Protein AF-A0A954JAH8-F1 (afdb_monomer_lite)

Radius of gyration: 16.87 Å; chains: 1; bounding box: 34×33×51 Å

Foldseek 3Di:
DKKKWAADPPDQFDQLVVLLVLLVVQFPDKDKDLVVLLVVLVVVLVVLVVVLVVQVVPDDPPPCPVSVVVSVVSVVQSNRKMWMKGANDPPDPLGIWIWIDTRNDMIMTDAPDPSSLVNNLVVVCVSCVSRNIDIDSD

Secondary structure (DSSP, 8-state):
-EEEEEE-TTSPPPPHHHHHHHHHHH-SEEEEEHHHHHHHHHHHHHHHHHHHHHHHTTS-TTTTHHHHHHHHHHHHHGGGEEEEEEESSTT-GGGEEEEEEETTSPEEEE-SSHHHHHHHHHHHHHHHHHHTEEE---

Structure (mmCIF, N/CA/C/O backbone):
data_AF-A0A954JAH8-F1
#
_entry.id   AF-A0A954JAH8-F1
#
loop_
_atom_site.group_PDB
_atom_site.id
_atom_site.type_symbol
_atom_site.label_atom_id
_atom_site.label_alt_id
_atom_site.label_comp_id
_atom_site.label_asym_id
_atom_site.label_entity_id
_atom_site.label_seq_id
_atom_site.pdbx_PDB_ins_code
_atom_site.Cartn_x
_atom_site.Cartn_y
_atom_site.Cartn_z
_atom_site.occupancy
_atom_site.B_iso_or_equiv
_atom_site.auth_seq_id
_atom_site.auth_comp_id
_atom_site.auth_asym_id
_atom_site.auth_atom_id
_atom_site.pdbx_PDB_model_num
ATOM 1 N N . MET A 1 1 ? 14.075 -1.214 5.412 1.00 86.00 1 MET A N 1
ATOM 2 C CA . MET A 1 1 ? 14.230 0.082 4.715 1.00 86.00 1 MET A CA 1
ATOM 3 C C . MET A 1 1 ? 12.952 0.319 3.944 1.00 86.00 1 MET A C 1
ATOM 5 O O . MET A 1 1 ? 12.390 -0.660 3.462 1.00 86.00 1 MET A O 1
ATOM 9 N N . SER A 1 2 ? 12.474 1.553 3.869 1.00 91.88 2 SER A N 1
ATOM 10 C CA . SER A 1 2 ? 11.208 1.858 3.207 1.00 91.88 2 SER A CA 1
ATOM 11 C C . SER A 1 2 ? 11.223 3.251 2.604 1.00 91.88 2 SER A C 1
ATOM 13 O O . SER A 1 2 ? 11.920 4.134 3.102 1.00 91.88 2 SER A O 1
ATOM 15 N N . HIS A 1 3 ? 10.418 3.433 1.566 1.00 94.00 3 HIS A N 1
ATOM 16 C CA . HIS A 1 3 ? 10.001 4.749 1.113 1.00 94.00 3 HIS A CA 1
ATOM 17 C C . HIS A 1 3 ? 8.542 4.967 1.505 1.00 94.00 3 HIS A C 1
ATOM 19 O O . HIS A 1 3 ? 7.735 4.033 1.502 1.00 94.00 3 HIS A O 1
ATOM 25 N N . SER A 1 4 ? 8.237 6.210 1.850 1.00 94.25 4 SER A N 1
ATOM 26 C CA . SER A 1 4 ? 6.878 6.712 1.958 1.00 94.25 4 SER A CA 1
ATOM 27 C C . SER A 1 4 ? 6.589 7.545 0.713 1.00 94.25 4 SER A C 1
ATOM 29 O O . SER A 1 4 ? 7.432 8.347 0.290 1.00 94.25 4 SER A O 1
ATOM 31 N N . LEU A 1 5 ? 5.416 7.321 0.126 1.00 94.81 5 LEU A N 1
ATOM 32 C CA . LEU A 1 5 ? 4.852 8.175 -0.902 1.00 94.81 5 LEU A CA 1
ATOM 33 C C . LEU A 1 5 ? 3.619 8.872 -0.335 1.00 94.81 5 LEU A C 1
ATOM 35 O O . LEU A 1 5 ? 2.672 8.216 0.099 1.00 94.81 5 LEU A O 1
ATOM 39 N N . THR A 1 6 ? 3.585 10.190 -0.425 1.00 93.31 6 THR A N 1
ATOM 40 C CA . THR A 1 6 ? 2.488 11.035 0.044 1.00 93.31 6 THR A CA 1
ATOM 41 C C . THR A 1 6 ? 1.731 11.640 -1.140 1.00 93.31 6 THR A C 1
ATOM 43 O O . THR A 1 6 ? 2.354 12.016 -2.142 1.00 93.31 6 THR A O 1
ATOM 46 N N . PRO A 1 7 ? 0.391 11.751 -1.066 1.00 91.25 7 PRO A N 1
ATOM 47 C CA . PRO A 1 7 ? -0.390 12.459 -2.075 1.00 91.25 7 PRO A CA 1
ATOM 48 C C . PRO A 1 7 ? 0.153 13.869 -2.317 1.00 91.25 7 PRO A C 1
ATOM 50 O O . PRO A 1 7 ? 0.595 14.544 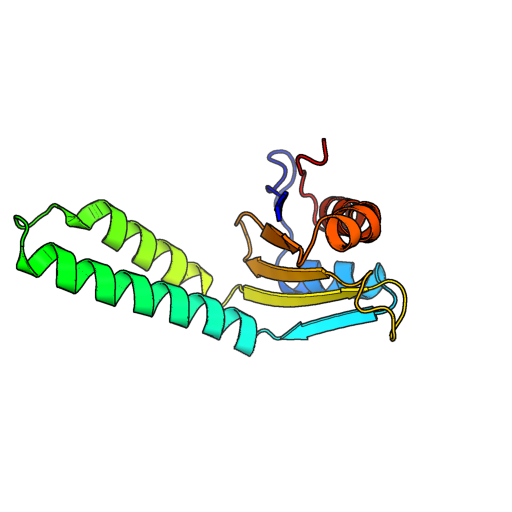-1.388 1.00 91.25 7 PRO A O 1
ATOM 53 N N . THR A 1 8 ? 0.129 14.340 -3.561 1.00 87.06 8 THR A N 1
ATOM 54 C CA . THR A 1 8 ? 0.487 15.735 -3.847 1.00 87.06 8 THR A CA 1
ATOM 55 C C . THR A 1 8 ? -0.712 16.644 -3.577 1.00 87.06 8 THR A C 1
ATOM 57 O O . THR A 1 8 ? -1.754 16.482 -4.206 1.00 87.06 8 THR A O 1
ATOM 60 N N . ASP A 1 9 ? -0.547 17.663 -2.727 1.00 78.00 9 ASP A N 1
ATOM 61 C CA . ASP A 1 9 ? -1.619 18.600 -2.325 1.00 78.00 9 ASP A CA 1
ATOM 62 C C . ASP A 1 9 ? -2.262 19.390 -3.484 1.00 78.00 9 ASP A C 1
ATOM 64 O O . ASP A 1 9 ? -3.290 20.046 -3.322 1.00 78.00 9 ASP A O 1
ATOM 68 N N . THR A 1 10 ? -1.647 19.378 -4.666 1.00 71.31 10 THR A N 1
ATOM 69 C CA . THR A 1 10 ? -2.052 20.204 -5.809 1.00 71.31 10 THR A CA 1
ATOM 70 C C . THR A 1 10 ? -3.090 19.546 -6.711 1.00 71.31 10 THR A C 1
ATOM 72 O O . THR A 1 10 ? -3.695 20.242 -7.527 1.00 71.31 10 THR A O 1
ATOM 75 N N . THR A 1 11 ? -3.302 18.232 -6.597 1.00 71.25 11 THR A N 1
ATOM 76 C CA . THR A 1 11 ? -4.169 17.482 -7.514 1.00 71.25 11 THR A CA 1
ATOM 77 C C . THR A 1 11 ? -5.111 16.578 -6.728 1.00 71.25 11 THR A C 1
ATOM 79 O O . THR A 1 11 ? -4.636 15.738 -5.965 1.00 71.25 11 THR A O 1
ATOM 82 N N . PRO A 1 12 ? -6.439 16.698 -6.916 1.00 80.38 12 PRO A N 1
ATOM 83 C CA . PRO A 1 12 ? -7.372 15.718 -6.382 1.00 80.38 12 PRO A CA 1
ATOM 84 C C . PRO A 1 12 ? -6.984 14.318 -6.858 1.00 80.38 12 PRO A C 1
ATOM 86 O O . PRO A 1 12 ? -6.788 14.104 -8.057 1.00 80.38 12 PRO A O 1
ATOM 89 N N . LEU A 1 13 ? -6.868 13.374 -5.925 1.00 85.75 13 LEU A N 1
ATOM 90 C CA . LEU A 1 13 ? -6.565 11.996 -6.285 1.00 85.75 13 LEU A CA 1
ATOM 91 C C . LEU A 1 13 ? -7.697 11.410 -7.127 1.00 85.75 13 LEU A C 1
ATOM 93 O O . LEU A 1 13 ? -8.880 11.665 -6.884 1.00 85.75 13 LEU A O 1
ATOM 97 N N . ALA A 1 14 ? -7.312 10.621 -8.127 1.00 90.06 14 ALA A N 1
ATOM 98 C CA . ALA A 1 14 ? -8.266 9.863 -8.917 1.00 90.06 14 ALA A CA 1
ATOM 99 C C . ALA A 1 14 ? -8.933 8.781 -8.043 1.00 90.06 14 ALA A C 1
ATOM 101 O O . ALA A 1 14 ? -8.333 8.342 -7.061 1.00 90.06 14 ALA A O 1
ATOM 102 N N . PRO A 1 15 ? -10.152 8.329 -8.382 1.00 94.00 15 PRO A N 1
ATOM 103 C CA . PRO A 1 15 ? -10.745 7.142 -7.774 1.00 94.00 15 PRO A CA 1
ATOM 104 C C . PRO A 1 15 ? -9.795 5.940 -7.818 1.00 94.00 15 PRO A C 1
ATOM 106 O O . PRO A 1 15 ? -8.983 5.823 -8.735 1.00 94.00 15 PRO A O 1
ATOM 109 N N . LEU A 1 16 ? -9.934 5.019 -6.859 1.00 94.75 16 LEU A N 1
ATOM 110 C CA . LEU A 1 16 ? -9.058 3.846 -6.765 1.00 94.75 16 LEU A CA 1
ATOM 111 C C . LEU A 1 16 ? -8.989 3.065 -8.085 1.00 94.75 16 LEU A C 1
ATOM 113 O O . LEU A 1 16 ? -7.896 2.742 -8.532 1.00 94.75 16 LEU A O 1
ATOM 117 N N . ASP A 1 17 ? -10.129 2.804 -8.727 1.00 96.25 17 ASP A N 1
ATOM 118 C CA . ASP A 1 17 ? -10.168 2.031 -9.975 1.00 96.25 17 ASP A CA 1
ATOM 119 C C . ASP A 1 17 ? -9.374 2.714 -11.105 1.00 96.25 17 ASP A C 1
ATOM 121 O O . ASP A 1 17 ? -8.626 2.049 -11.820 1.00 96.25 17 ASP A O 1
ATOM 125 N N . ASP A 1 18 ? -9.436 4.046 -11.198 1.00 96.38 18 ASP A N 1
ATOM 126 C CA . ASP A 1 18 ? -8.653 4.822 -12.167 1.00 96.38 18 ASP A CA 1
ATOM 127 C C . ASP A 1 18 ? -7.153 4.792 -11.834 1.00 96.38 18 ASP A C 1
ATOM 129 O O . ASP A 1 18 ? -6.311 4.748 -12.730 1.00 96.38 18 ASP A O 1
ATOM 133 N N . MET A 1 19 ? -6.793 4.814 -10.546 1.00 95.88 19 MET A N 1
ATOM 134 C CA . MET A 1 19 ? -5.399 4.671 -10.112 1.00 95.88 19 MET A CA 1
ATOM 135 C C . MET A 1 19 ? -4.845 3.290 -10.478 1.00 95.88 19 MET A C 1
ATOM 137 O O . MET A 1 19 ? -3.725 3.200 -10.978 1.00 95.88 19 MET A O 1
ATOM 141 N N . LEU A 1 20 ? -5.629 2.226 -10.276 1.00 97.25 20 LEU A N 1
ATOM 142 C CA . LEU A 1 20 ? -5.253 0.863 -10.657 1.00 97.25 20 LEU A CA 1
ATOM 143 C C . LEU A 1 20 ? -5.117 0.720 -12.178 1.00 97.25 20 LEU A C 1
ATOM 145 O O . LEU A 1 20 ? -4.190 0.059 -12.638 1.00 97.25 20 LEU A O 1
ATOM 149 N N . GLU A 1 21 ? -5.988 1.359 -12.962 1.00 97.44 21 GLU A N 1
ATOM 150 C CA . GLU A 1 21 ? -5.864 1.368 -14.423 1.00 97.44 21 GLU A CA 1
ATOM 151 C C . GLU A 1 21 ? -4.575 2.059 -14.878 1.00 97.44 21 GLU A C 1
ATOM 153 O O . GLU A 1 21 ? -3.824 1.499 -15.667 1.00 97.44 21 GLU A O 1
ATOM 158 N N . ARG A 1 22 ? -4.238 3.222 -14.309 1.00 96.81 22 ARG A N 1
ATOM 159 C CA . ARG A 1 22 ? -2.984 3.922 -14.639 1.00 96.81 22 ARG A CA 1
ATOM 160 C C . ARG A 1 22 ? -1.744 3.086 -14.332 1.00 96.81 22 ARG A C 1
ATOM 162 O O . ARG A 1 22 ? -0.779 3.127 -15.088 1.00 96.81 22 ARG A O 1
ATOM 169 N N . LEU A 1 23 ? -1.753 2.337 -13.227 1.00 97.00 23 LEU A N 1
ATOM 170 C CA . LEU A 1 23 ? -0.668 1.406 -12.910 1.00 97.00 23 LEU A CA 1
ATOM 171 C C . LEU A 1 23 ? -0.596 0.274 -13.943 1.00 97.00 23 LEU A C 1
ATOM 173 O O . LEU A 1 23 ? 0.493 -0.051 -14.408 1.00 97.00 23 LEU A O 1
ATOM 177 N N . ARG A 1 24 ? -1.741 -0.284 -14.347 1.00 97.31 24 ARG A N 1
ATOM 178 C CA . ARG A 1 24 ? -1.811 -1.318 -15.387 1.00 97.31 24 ARG A CA 1
ATOM 179 C C . ARG A 1 24 ? -1.274 -0.839 -16.734 1.00 97.31 24 ARG A C 1
ATOM 181 O O . ARG A 1 24 ? -0.615 -1.606 -17.426 1.00 97.31 24 ARG A O 1
ATOM 188 N N . GLU A 1 25 ? -1.569 0.400 -17.113 1.00 97.25 25 GLU A N 1
ATOM 189 C CA . GLU A 1 25 ? -1.110 0.990 -18.374 1.00 97.25 25 GLU A CA 1
ATOM 190 C C . GLU A 1 25 ? 0.391 1.322 -18.359 1.00 97.25 25 GLU A C 1
ATOM 192 O O . GLU A 1 25 ? 1.060 1.200 -19.385 1.00 97.25 25 GLU A O 1
ATOM 197 N N . GLU A 1 26 ? 0.928 1.733 -17.207 1.00 96.69 26 GLU A N 1
ATOM 198 C CA . GLU A 1 26 ? 2.329 2.146 -17.059 1.00 96.69 26 GLU A CA 1
ATOM 199 C C . GLU A 1 26 ? 3.301 0.966 -16.895 1.00 96.69 26 GLU A C 1
ATOM 201 O O . GLU A 1 26 ? 4.442 1.029 -17.371 1.00 96.69 26 GLU A O 1
ATOM 206 N N . PHE A 1 27 ? 2.900 -0.092 -16.184 1.00 95.31 27 PHE A N 1
ATOM 207 C CA . PHE A 1 27 ? 3.804 -1.173 -15.789 1.00 95.31 27 PHE A CA 1
ATOM 208 C C . PHE A 1 27 ? 3.554 -2.452 -16.599 1.00 95.31 27 PHE A C 1
ATOM 210 O O . PHE A 1 27 ? 2.429 -2.950 -16.617 1.00 95.31 27 PHE A O 1
ATOM 217 N N . PRO A 1 28 ? 4.596 -3.041 -17.225 1.00 93.75 28 PRO A N 1
ATOM 218 C CA . PRO A 1 28 ? 4.460 -4.294 -17.971 1.00 93.75 28 PRO A CA 1
ATOM 219 C C . PRO A 1 28 ? 3.936 -5.456 -17.124 1.00 93.75 28 PRO A C 1
ATOM 221 O O . PRO A 1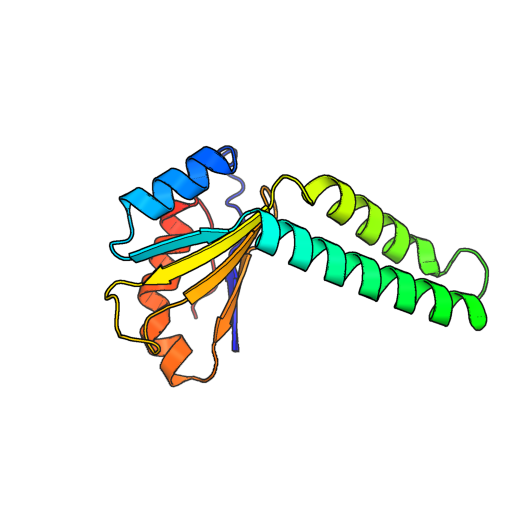 28 ? 3.220 -6.316 -17.632 1.00 93.75 28 PRO A O 1
ATOM 224 N N . VAL A 1 29 ? 4.310 -5.481 -15.843 1.00 94.75 29 VAL A N 1
ATOM 225 C CA . VAL A 1 29 ? 3.812 -6.433 -14.856 1.00 94.75 29 VAL A CA 1
ATOM 226 C C . VAL A 1 29 ? 3.067 -5.642 -13.795 1.00 94.75 29 VAL A C 1
ATOM 228 O O . VAL A 1 29 ? 3.667 -4.849 -13.065 1.00 94.75 29 VAL A O 1
ATOM 231 N N . PHE A 1 30 ? 1.759 -5.865 -13.715 1.00 96.38 30 PHE A N 1
ATOM 232 C CA . PHE A 1 30 ? 0.900 -5.286 -12.697 1.00 96.38 30 PHE A CA 1
ATOM 233 C C . PHE A 1 30 ? -0.144 -6.300 -12.243 1.00 96.38 30 PHE A C 1
ATOM 235 O O . PHE A 1 30 ? -0.922 -6.816 -13.047 1.00 96.38 30 PHE A O 1
ATOM 242 N N . GLU A 1 31 ? -0.195 -6.523 -10.936 1.00 96.69 31 GLU A N 1
ATOM 243 C CA . GLU A 1 31 ? -1.243 -7.292 -10.280 1.00 96.69 31 GLU A CA 1
ATOM 244 C C . GLU A 1 31 ? -1.875 -6.452 -9.174 1.00 96.69 31 GLU A C 1
ATOM 246 O O . GLU A 1 31 ? -1.192 -5.714 -8.458 1.00 96.69 31 GLU A O 1
ATOM 251 N N . SER A 1 32 ? -3.189 -6.586 -9.015 1.00 97.19 32 SER A N 1
ATOM 252 C CA . SER A 1 32 ? -3.934 -5.924 -7.951 1.00 97.19 32 SER A CA 1
ATOM 253 C C . SER A 1 32 ? -4.956 -6.865 -7.335 1.00 97.19 32 SER A C 1
ATOM 255 O O . SER A 1 32 ? -5.694 -7.527 -8.065 1.00 97.19 32 SER A O 1
ATOM 257 N N . ASP A 1 33 ? -5.060 -6.850 -6.014 1.00 97.81 33 ASP A N 1
ATOM 258 C CA . ASP A 1 33 ? -6.002 -7.655 -5.246 1.00 97.81 33 ASP A CA 1
ATOM 259 C C . ASP A 1 33 ? -6.712 -6.774 -4.204 1.00 97.81 33 ASP A C 1
ATOM 261 O O . ASP A 1 33 ? -6.115 -6.324 -3.218 1.00 97.81 33 ASP A O 1
ATOM 265 N N . ARG A 1 34 ? -7.996 -6.486 -4.457 1.00 96.75 34 ARG A N 1
ATOM 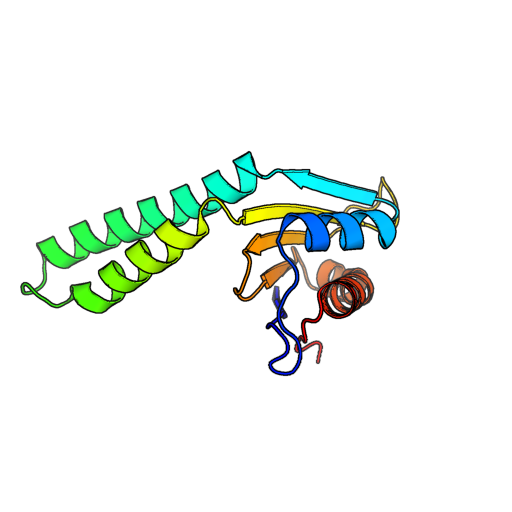266 C CA . ARG A 1 34 ? -8.832 -5.653 -3.577 1.00 96.75 34 ARG A CA 1
ATOM 267 C C . ARG A 1 34 ? -9.196 -6.375 -2.288 1.00 96.75 34 ARG A C 1
ATOM 269 O O . ARG A 1 34 ? -9.129 -5.762 -1.229 1.00 96.75 34 ARG A O 1
ATOM 276 N N . GLU A 1 35 ? -9.514 -7.665 -2.367 1.00 97.00 35 GLU A N 1
ATOM 277 C CA . GLU A 1 35 ? -9.862 -8.468 -1.189 1.00 97.00 35 GLU A CA 1
ATOM 278 C C . GLU A 1 35 ? -8.667 -8.539 -0.237 1.00 97.00 35 GLU A C 1
ATOM 280 O O . GLU A 1 35 ? -8.790 -8.249 0.951 1.00 97.00 35 GLU A O 1
ATOM 285 N N . ARG A 1 36 ? -7.466 -8.778 -0.772 1.00 96.50 36 ARG A N 1
ATOM 286 C CA . ARG A 1 36 ? -6.237 -8.746 0.024 1.00 96.50 36 ARG A CA 1
ATOM 287 C C . ARG A 1 36 ? -5.933 -7.361 0.596 1.00 96.50 36 ARG A C 1
ATOM 289 O O . ARG A 1 36 ? -5.453 -7.269 1.724 1.00 96.50 36 ARG A O 1
ATOM 296 N N . GLY A 1 37 ? -6.190 -6.286 -0.151 1.00 95.44 37 GLY A N 1
ATOM 297 C CA . GLY A 1 37 ? -6.053 -4.913 0.354 1.00 95.44 37 GLY A CA 1
ATOM 298 C C . GLY A 1 37 ? -6.991 -4.628 1.534 1.00 95.44 37 GLY A C 1
ATOM 299 O O . GLY A 1 37 ? -6.569 -4.067 2.550 1.00 95.44 37 GLY A O 1
ATOM 300 N N . GLU A 1 38 ? -8.242 -5.077 1.423 1.00 95.75 38 GLU A N 1
ATOM 301 C CA . GLU A 1 38 ? -9.264 -5.014 2.471 1.00 95.75 38 GLU A CA 1
ATOM 302 C C . GLU A 1 38 ? -8.894 -5.834 3.710 1.00 95.75 38 GLU A C 1
ATOM 304 O O . GLU A 1 38 ? -9.100 -5.373 4.838 1.00 95.75 38 GLU A O 1
ATOM 309 N N . ASP A 1 39 ? -8.344 -7.030 3.512 1.00 96.56 39 ASP A N 1
ATOM 310 C CA . ASP A 1 39 ? -7.914 -7.921 4.587 1.00 96.56 39 ASP A CA 1
ATOM 311 C C . ASP A 1 39 ? -6.734 -7.337 5.365 1.00 96.56 39 ASP A C 1
ATOM 313 O O . ASP A 1 39 ? -6.755 -7.352 6.595 1.00 96.56 39 ASP A O 1
ATOM 317 N N . ILE A 1 40 ? -5.761 -6.717 4.686 1.00 94.44 40 ILE A N 1
ATOM 318 C CA . ILE A 1 40 ? -4.645 -6.017 5.347 1.00 94.44 40 ILE A CA 1
ATOM 319 C C . ILE A 1 40 ? -5.169 -4.918 6.282 1.00 94.44 40 ILE A C 1
ATOM 321 O O . ILE A 1 40 ? -4.730 -4.815 7.430 1.00 94.44 40 ILE A O 1
ATOM 325 N N . ILE A 1 41 ? -6.136 -4.113 5.827 1.00 94.69 41 ILE A N 1
ATOM 326 C CA . ILE A 1 41 ? -6.775 -3.095 6.676 1.00 94.69 41 ILE A CA 1
ATOM 327 C C . ILE A 1 41 ? -7.533 -3.758 7.835 1.00 94.69 41 ILE A C 1
ATOM 329 O O . ILE A 1 41 ? -7.460 -3.293 8.977 1.00 94.69 41 ILE A O 1
ATOM 333 N N . GLY A 1 42 ? -8.239 -4.858 7.566 1.00 95.56 42 GLY A N 1
ATOM 334 C CA . GLY A 1 42 ? -8.929 -5.654 8.580 1.00 95.56 42 GLY A CA 1
ATOM 335 C C . GLY A 1 42 ? -7.994 -6.138 9.691 1.00 95.56 42 GLY A C 1
ATOM 336 O O . GLY A 1 42 ? -8.310 -5.976 10.874 1.00 95.56 42 GLY A O 1
ATOM 337 N N . ASP A 1 43 ? -6.823 -6.651 9.326 1.00 95.56 43 ASP A N 1
ATOM 338 C CA . ASP A 1 43 ? -5.793 -7.121 10.251 1.00 95.56 43 ASP A CA 1
ATOM 339 C C . ASP A 1 43 ? -5.205 -5.976 11.087 1.00 95.56 43 ASP A C 1
ATOM 341 O O . ASP A 1 43 ? -5.041 -6.119 12.305 1.00 95.56 43 ASP A O 1
ATOM 345 N N . MET A 1 44 ? -4.952 -4.811 10.477 1.00 93.25 44 MET A N 1
ATOM 346 C CA . MET A 1 44 ? -4.509 -3.605 11.192 1.00 93.25 44 MET A CA 1
ATOM 347 C C . MET A 1 44 ? -5.542 -3.158 12.236 1.00 93.25 44 MET A C 1
ATOM 349 O O . MET A 1 44 ? -5.206 -2.950 13.407 1.00 93.25 44 MET A O 1
ATOM 353 N N . ILE A 1 45 ? -6.820 -3.091 11.854 1.00 94.69 45 ILE A N 1
ATOM 354 C CA . ILE A 1 45 ? -7.923 -2.752 12.764 1.00 94.69 45 ILE A CA 1
ATOM 355 C C . ILE A 1 45 ? -8.024 -3.775 13.900 1.00 94.69 45 ILE A C 1
ATOM 357 O O . ILE A 1 45 ? -8.153 -3.399 15.069 1.00 94.69 45 ILE A O 1
ATOM 361 N N . ALA A 1 46 ? -7.946 -5.071 13.589 1.00 95.38 46 ALA A N 1
ATOM 362 C CA . ALA A 1 46 ? -7.994 -6.134 14.587 1.00 95.38 46 ALA A CA 1
ATOM 363 C C . ALA A 1 46 ? -6.833 -6.024 15.589 1.00 95.38 46 ALA A C 1
ATOM 365 O O . ALA A 1 46 ? -7.036 -6.200 16.799 1.00 95.38 46 ALA A O 1
ATOM 366 N N . HIS A 1 47 ? -5.635 -5.676 15.109 1.00 93.19 47 HIS A N 1
ATOM 367 C CA . HIS A 1 47 ? -4.467 -5.419 15.942 1.00 93.19 47 HIS A CA 1
ATOM 368 C C . HIS A 1 47 ? -4.698 -4.241 16.899 1.00 93.19 47 HIS A C 1
ATOM 370 O O . HIS A 1 47 ? -4.526 -4.395 18.113 1.00 93.19 47 HIS A O 1
ATOM 376 N N . TRP A 1 48 ? -5.168 -3.096 16.404 1.00 93.19 48 TRP A N 1
ATOM 377 C CA . TRP A 1 48 ? -5.458 -1.931 17.247 1.00 93.19 48 TRP A CA 1
ATOM 378 C C . TRP A 1 48 ? -6.591 -2.182 18.240 1.00 93.19 48 TRP A C 1
ATOM 380 O O . TRP A 1 48 ? -6.480 -1.802 19.402 1.00 93.19 48 TRP A O 1
ATOM 390 N N . LEU A 1 49 ? -7.641 -2.910 17.857 1.00 92.31 49 LEU A N 1
ATOM 391 C CA . LEU A 1 49 ? -8.697 -3.335 18.785 1.00 92.31 49 LEU A CA 1
ATOM 392 C C . LEU A 1 49 ? -8.165 -4.244 19.900 1.00 92.31 49 LEU A C 1
ATOM 394 O O . LEU A 1 49 ? -8.671 -4.226 21.025 1.00 92.31 49 LEU A O 1
ATOM 398 N N . LYS A 1 50 ? -7.159 -5.075 19.611 1.00 91.62 50 LYS A N 1
ATOM 399 C CA . LYS A 1 50 ? -6.474 -5.874 20.633 1.00 91.62 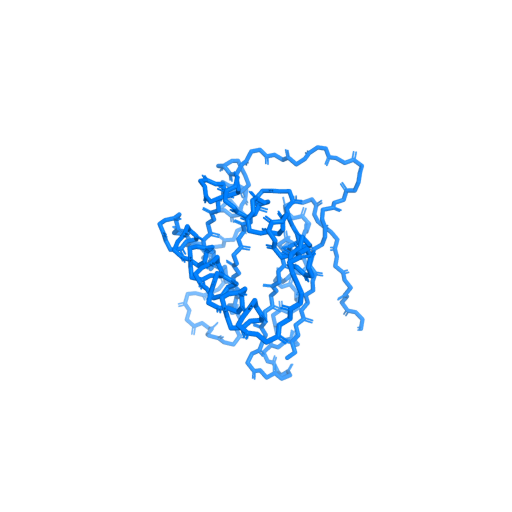50 LYS A CA 1
ATOM 400 C C . LYS A 1 50 ? -5.640 -4.982 21.553 1.00 91.62 50 LYS A C 1
ATOM 402 O O . LYS A 1 50 ? -5.762 -5.121 22.767 1.00 91.62 50 LYS A O 1
ATOM 407 N N . MET A 1 51 ? -4.852 -4.055 21.005 1.00 89.12 51 MET A N 1
ATOM 408 C CA . MET A 1 51 ? -4.074 -3.091 21.795 1.00 89.12 51 MET A CA 1
ATOM 409 C C . MET A 1 51 ? -4.965 -2.249 22.709 1.00 89.12 51 MET A C 1
ATOM 411 O O . MET A 1 51 ? -4.674 -2.141 23.896 1.00 89.12 51 MET A O 1
ATOM 415 N N . LYS A 1 52 ? -6.080 -1.731 22.180 1.00 87.88 52 LYS A N 1
ATOM 416 C CA . LYS A 1 52 ?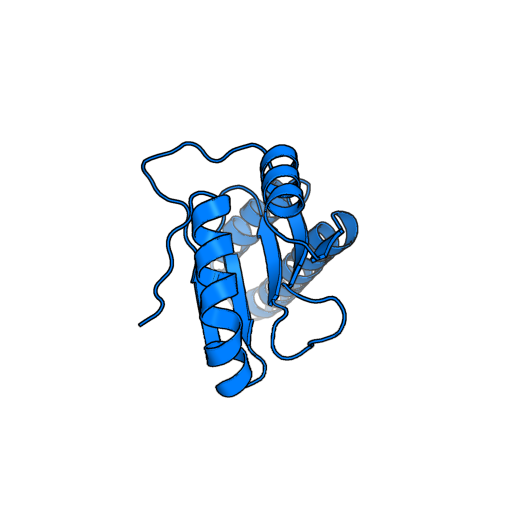 -7.074 -0.944 22.917 1.00 87.88 52 LYS A CA 1
ATOM 417 C C . LYS A 1 52 ? -7.564 -1.684 24.156 1.00 87.88 52 LYS A C 1
ATOM 419 O O . LYS A 1 52 ? -7.478 -1.155 25.256 1.00 87.88 52 LYS A O 1
ATOM 424 N N . ARG A 1 53 ? -7.998 -2.938 23.983 1.00 87.19 53 ARG A N 1
ATOM 425 C CA . ARG A 1 53 ? -8.474 -3.790 25.085 1.00 87.19 53 ARG A CA 1
ATOM 426 C C . ARG A 1 53 ? -7.400 -4.035 26.142 1.00 87.19 53 ARG A C 1
ATOM 428 O O . ARG A 1 53 ? -7.702 -4.009 27.331 1.00 87.19 53 ARG A O 1
ATOM 435 N N . THR A 1 54 ? -6.157 -4.268 25.720 1.00 86.25 54 THR A N 1
ATOM 436 C CA . THR A 1 54 ? -5.030 -4.426 26.649 1.00 86.25 54 THR A CA 1
ATOM 437 C C . THR A 1 54 ? -4.781 -3.136 27.428 1.00 86.25 54 THR A C 1
ATOM 439 O O . THR A 1 54 ? -4.636 -3.182 28.645 1.00 86.25 54 THR A O 1
ATOM 442 N N . TRP A 1 55 ? -4.775 -1.986 26.755 1.00 83.81 55 TRP A N 1
ATOM 443 C CA . TRP A 1 55 ? -4.525 -0.691 27.383 1.00 83.81 55 TRP A CA 1
ATOM 444 C C . TRP A 1 55 ? -5.618 -0.326 28.391 1.00 83.81 55 TRP A C 1
ATOM 446 O O . TRP A 1 55 ? -5.320 -0.041 29.547 1.00 83.81 55 TRP A O 1
ATOM 456 N N . GLU A 1 56 ? -6.885 -0.466 27.997 1.00 85.12 56 GLU A N 1
ATOM 457 C CA . GLU A 1 56 ? -8.051 -0.217 28.856 1.00 85.12 56 GLU A CA 1
ATOM 458 C C . GLU A 1 56 ? -8.088 -1.115 30.094 1.00 85.12 56 GLU A C 1
ATOM 460 O O . GLU A 1 56 ? -8.687 -0.746 31.100 1.00 85.12 56 GLU A O 1
ATOM 465 N N . SER A 1 57 ? -7.432 -2.279 30.054 1.00 84.25 57 SER A N 1
ATOM 466 C CA . SER A 1 57 ? -7.342 -3.154 31.224 1.00 84.25 57 SER A CA 1
ATOM 467 C C . SER A 1 57 ? -6.448 -2.594 32.339 1.00 84.25 57 SER A C 1
ATOM 469 O O . SER A 1 57 ? -6.606 -3.003 33.491 1.00 84.25 57 SER A O 1
ATOM 471 N N . TRP A 1 58 ? -5.545 -1.654 32.028 1.00 82.69 58 TRP A N 1
ATOM 472 C CA . TRP A 1 58 ? -4.580 -1.070 32.972 1.00 82.69 58 TRP A CA 1
ATOM 473 C C . TRP A 1 58 ? -4.625 0.473 33.050 1.00 82.69 58 TRP A C 1
ATOM 475 O O . TRP A 1 58 ? -3.901 1.049 33.864 1.00 82.69 58 TRP A O 1
ATOM 485 N N . SER A 1 59 ? -5.453 1.149 32.243 1.00 77.62 59 SER A N 1
ATOM 486 C CA . SER A 1 59 ? -5.535 2.618 32.141 1.00 77.62 59 SER A CA 1
ATOM 487 C C . SER A 1 59 ? -6.882 3.191 32.610 1.00 77.62 59 SER A C 1
ATOM 489 O O . SER A 1 59 ? -7.812 2.456 32.948 1.00 77.62 59 SER A O 1
ATOM 491 N N . LYS A 1 60 ? -7.010 4.526 32.651 1.00 73.81 60 LYS A N 1
ATOM 492 C CA . LYS A 1 60 ? -8.290 5.181 32.965 1.00 73.81 60 LYS A CA 1
ATOM 493 C C . LYS A 1 60 ? -9.190 5.234 31.719 1.00 73.81 60 LYS A C 1
ATOM 495 O O . LYS A 1 60 ? -8.683 5.269 30.595 1.00 73.81 60 LYS A O 1
ATOM 500 N N . PRO A 1 61 ? -10.525 5.281 31.893 1.00 68.69 61 PRO A N 1
ATOM 501 C CA . PRO A 1 61 ? -11.446 5.527 30.785 1.00 68.69 61 PRO A CA 1
ATOM 502 C C . PRO A 1 61 ? -11.115 6.856 30.088 1.00 68.69 61 PRO A C 1
ATOM 504 O O . PRO A 1 61 ? -11.024 7.883 30.758 1.00 68.69 61 PRO A O 1
ATOM 507 N N . GLY A 1 62 ? -10.950 6.831 28.763 1.00 68.56 62 GLY A N 1
ATOM 508 C CA . GLY A 1 62 ? -10.617 8.008 27.942 1.00 68.56 62 GLY A CA 1
ATOM 509 C C . GLY A 1 62 ? -9.198 8.014 27.359 1.00 68.56 62 GLY A C 1
ATOM 510 O O . GLY A 1 62 ? -8.970 8.687 26.355 1.00 68.56 62 GLY A O 1
ATOM 511 N N . ASP A 1 63 ? -8.283 7.195 27.890 1.00 78.31 63 ASP A N 1
ATOM 512 C CA . ASP A 1 63 ? -6.883 7.121 27.426 1.00 78.31 63 ASP A CA 1
ATOM 513 C C . ASP A 1 63 ? -6.717 6.439 26.045 1.00 78.31 63 ASP A C 1
ATOM 515 O O . ASP A 1 63 ? -5.608 6.344 25.530 1.00 78.31 63 ASP A O 1
ATOM 519 N N . THR A 1 64 ? -7.802 5.955 25.427 1.00 82.19 64 THR A N 1
ATOM 520 C CA . THR A 1 64 ? -7.807 5.256 24.122 1.00 82.19 64 THR A CA 1
ATOM 521 C C . THR A 1 64 ? -8.576 6.001 23.025 1.00 82.19 64 THR A C 1
ATOM 523 O O . THR A 1 64 ? -8.960 5.405 22.011 1.00 82.19 64 THR A O 1
ATOM 526 N N . THR A 1 65 ? -8.821 7.301 23.215 1.00 84.75 65 THR A N 1
ATOM 527 C CA . THR A 1 65 ? -9.578 8.137 22.265 1.00 84.75 65 THR A CA 1
ATOM 528 C C . THR A 1 65 ? -8.903 8.172 20.891 1.00 84.75 65 THR A C 1
ATOM 530 O O . THR A 1 65 ? -9.530 7.777 19.911 1.00 84.75 65 THR A O 1
ATOM 533 N N . GLU A 1 66 ? -7.605 8.484 20.829 1.00 86.56 66 GLU A N 1
ATOM 534 C CA . GLU A 1 66 ? -6.831 8.530 19.573 1.00 86.56 66 GLU A CA 1
ATOM 535 C C . GLU A 1 66 ? -6.854 7.190 18.821 1.00 86.56 66 GLU A C 1
ATOM 537 O O . GLU A 1 66 ? -7.038 7.135 17.608 1.00 86.56 66 GLU A O 1
ATOM 542 N N . LEU A 1 67 ? -6.746 6.073 19.548 1.00 87.88 67 LEU A N 1
ATOM 543 C CA . LEU A 1 67 ? -6.799 4.739 18.948 1.00 87.88 67 LEU A CA 1
ATOM 544 C C . LEU A 1 67 ? -8.189 4.418 18.379 1.00 87.88 67 LEU A C 1
ATOM 546 O O . LEU A 1 67 ? -8.310 3.697 17.393 1.00 87.88 67 LEU A O 1
ATOM 550 N N . SER A 1 68 ? -9.248 4.948 18.995 1.00 89.81 68 SER A N 1
ATOM 551 C CA . SER A 1 68 ? -10.625 4.782 18.518 1.00 89.81 68 SER A CA 1
ATOM 552 C C . SER A 1 68 ? -10.887 5.595 17.251 1.00 89.81 68 SER A C 1
ATOM 554 O O . SER A 1 68 ? -11.550 5.103 16.336 1.00 89.81 68 SER A O 1
ATOM 556 N N . GLU A 1 69 ? -10.340 6.808 17.184 1.00 91.75 69 GLU A N 1
ATOM 557 C CA . GLU A 1 69 ? -10.363 7.645 15.983 1.00 91.75 69 GLU A CA 1
ATOM 558 C C . GLU A 1 69 ? -9.587 6.977 14.846 1.00 91.75 69 GLU A C 1
ATOM 560 O O . GLU A 1 69 ? -10.125 6.845 13.750 1.00 91.75 69 GLU A O 1
ATOM 565 N N . LEU A 1 70 ? -8.399 6.431 15.128 1.00 90.88 70 LEU A N 1
ATOM 566 C CA . LEU A 1 70 ? -7.603 5.685 14.151 1.00 90.88 70 LEU A CA 1
ATOM 567 C C . LEU A 1 70 ? -8.349 4.452 13.617 1.00 90.88 70 LEU A C 1
ATOM 569 O O . LEU A 1 70 ? -8.394 4.228 12.412 1.00 90.88 70 LEU A O 1
ATOM 573 N N . ILE A 1 71 ? -8.984 3.664 14.490 1.00 92.69 71 ILE A N 1
ATOM 574 C CA . ILE A 1 71 ? -9.802 2.518 14.061 1.00 92.69 71 ILE A CA 1
ATOM 575 C C . ILE A 1 71 ? -10.943 2.976 13.147 1.00 92.69 71 ILE A C 1
ATOM 577 O O . ILE A 1 71 ? -11.180 2.357 12.113 1.00 92.69 71 ILE A O 1
ATOM 581 N N . THR A 1 72 ? -11.640 4.052 13.518 1.00 94.50 72 THR A N 1
ATOM 582 C CA . THR A 1 72 ? -12.767 4.584 12.737 1.00 94.50 72 THR A CA 1
ATOM 583 C C . THR A 1 72 ? -12.304 5.101 11.376 1.00 94.50 72 THR A C 1
ATOM 585 O O . THR A 1 72 ? -12.954 4.825 10.371 1.00 94.50 72 THR A O 1
ATOM 588 N N . HIS A 1 73 ? -11.161 5.794 11.332 1.00 93.19 73 HIS A N 1
ATOM 589 C CA . HIS A 1 73 ? -10.506 6.233 10.099 1.00 93.19 73 HIS A CA 1
ATOM 590 C C . HIS A 1 73 ? -10.314 5.050 9.150 1.00 93.19 73 HIS A C 1
ATOM 592 O O . HIS A 1 73 ? -10.945 4.988 8.099 1.00 93.19 73 HIS A O 1
ATOM 598 N N . TRP A 1 74 ? -9.565 4.030 9.566 1.00 93.31 74 TRP A N 1
ATOM 599 C CA . TRP A 1 74 ? -9.256 2.884 8.706 1.00 93.31 74 TRP A CA 1
ATOM 600 C C . TRP A 1 74 ? -10.473 2.018 8.352 1.00 93.31 74 TRP A C 1
ATOM 602 O O . TRP A 1 74 ? -10.506 1.421 7.276 1.00 93.31 74 TRP A O 1
ATOM 612 N N . GLN A 1 75 ? -11.515 1.989 9.188 1.00 93.62 75 GLN A N 1
ATOM 613 C CA . GLN A 1 75 ? -12.789 1.353 8.832 1.00 93.62 75 GLN A CA 1
ATOM 614 C C . GLN A 1 75 ? -13.442 2.003 7.606 1.00 93.62 75 GLN A C 1
ATOM 616 O O . GLN A 1 75 ? -13.973 1.286 6.758 1.00 93.62 75 GLN A O 1
ATOM 621 N N . ASN A 1 76 ? -13.364 3.331 7.478 1.00 93.19 76 ASN A N 1
ATOM 622 C CA . ASN A 1 76 ? -13.923 4.059 6.335 1.00 93.19 76 ASN A CA 1
ATOM 623 C C . ASN A 1 76 ? -13.132 3.824 5.039 1.00 93.19 76 ASN A C 1
ATOM 625 O O . ASN A 1 76 ? -13.684 3.960 3.947 1.00 93.19 76 ASN A O 1
ATOM 629 N N . HIS A 1 77 ? -11.859 3.440 5.151 1.00 90.81 77 HIS A N 1
ATOM 630 C CA . HIS A 1 77 ? -10.986 3.184 4.006 1.00 90.81 77 HIS A CA 1
ATOM 631 C C . HIS A 1 77 ? -10.998 1.736 3.516 1.00 90.81 77 HIS A C 1
ATOM 633 O O . HIS A 1 77 ? -10.499 1.488 2.422 1.00 90.81 77 HIS A O 1
ATOM 639 N N . ARG A 1 78 ? -11.591 0.793 4.265 1.00 88.19 78 ARG A N 1
ATOM 640 C CA . ARG A 1 78 ? -11.552 -0.643 3.940 1.00 88.19 78 ARG A CA 1
ATOM 641 C C . ARG A 1 78 ? -11.921 -0.916 2.475 1.00 88.19 78 ARG A C 1
ATOM 643 O O . ARG A 1 78 ? -11.084 -1.418 1.747 1.00 88.19 78 ARG A O 1
ATOM 650 N N . GLY A 1 79 ? -13.090 -0.469 2.008 1.00 90.56 79 GLY A N 1
ATOM 651 C CA . GLY A 1 79 ? -13.546 -0.699 0.621 1.00 90.56 79 GLY A CA 1
ATOM 652 C C . GLY A 1 79 ? -12.798 0.078 -0.478 1.00 90.56 79 GLY A C 1
ATOM 653 O O . GLY A 1 79 ? -13.103 -0.078 -1.663 1.00 90.56 79 GLY A O 1
ATOM 654 N N . ASN A 1 80 ? -11.835 0.922 -0.100 1.00 93.81 80 ASN A N 1
ATOM 655 C CA . ASN A 1 80 ? -11.040 1.767 -0.992 1.00 93.81 80 ASN A CA 1
ATOM 656 C C . ASN A 1 80 ? -9.550 1.397 -0.931 1.00 93.81 80 ASN A C 1
ATOM 658 O O . ASN A 1 80 ? -8.688 2.279 -0.994 1.00 93.81 80 ASN A O 1
ATOM 662 N N . ALA A 1 81 ? -9.265 0.098 -0.827 1.00 96.12 81 ALA A N 1
ATOM 663 C CA . ALA A 1 81 ? -7.918 -0.443 -0.765 1.00 96.12 81 ALA A CA 1
ATOM 664 C C . ALA A 1 81 ? -7.656 -1.525 -1.819 1.00 96.12 81 ALA A C 1
ATOM 666 O O . ALA A 1 81 ? -8.563 -2.248 -2.235 1.00 96.12 81 ALA A O 1
ATOM 667 N N . ALA A 1 82 ? -6.397 -1.647 -2.233 1.00 97.75 82 ALA A N 1
ATOM 668 C CA . ALA A 1 82 ? -5.921 -2.715 -3.099 1.00 97.75 82 ALA A CA 1
ATOM 669 C C . ALA A 1 82 ? -4.453 -3.042 -2.814 1.00 97.75 82 ALA A C 1
ATOM 671 O O . ALA A 1 82 ? -3.584 -2.168 -2.847 1.00 97.75 82 ALA A O 1
ATOM 672 N N . TYR A 1 83 ? -4.159 -4.324 -2.613 1.00 97.62 83 TYR A N 1
ATOM 673 C CA . TYR A 1 83 ? -2.788 -4.811 -2.610 1.00 97.62 83 TYR A CA 1
ATOM 674 C C . TYR A 1 83 ? -2.264 -4.825 -4.044 1.00 97.62 83 TYR A C 1
ATOM 676 O O . TYR A 1 83 ? -2.884 -5.431 -4.912 1.00 97.62 83 TYR A O 1
ATOM 684 N N . CYS A 1 84 ? -1.141 -4.163 -4.292 1.00 97.69 84 CYS A N 1
ATOM 685 C CA . CYS A 1 84 ? -0.567 -3.989 -5.618 1.00 97.69 84 CYS A CA 1
ATOM 686 C C . CYS A 1 84 ? 0.824 -4.616 -5.692 1.00 97.69 84 CYS A C 1
ATOM 688 O O . CYS A 1 84 ? 1.624 -4.492 -4.759 1.00 97.69 84 CYS A O 1
ATOM 690 N N . VAL A 1 85 ? 1.122 -5.227 -6.834 1.00 96.25 85 VAL A N 1
ATOM 691 C CA . VAL A 1 85 ? 2.456 -5.680 -7.233 1.00 96.25 85 VAL A CA 1
ATOM 692 C C . VAL A 1 85 ? 2.772 -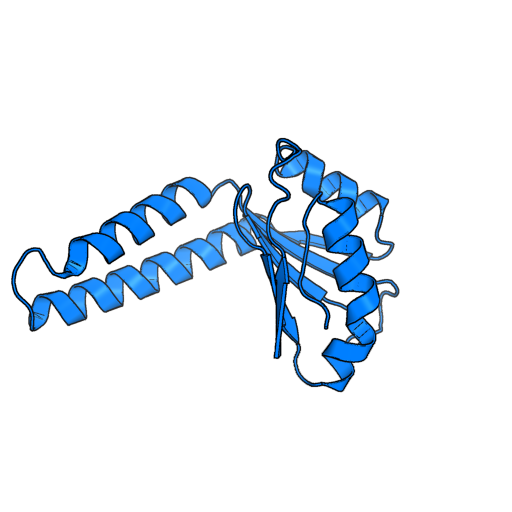5.037 -8.574 1.00 96.25 85 VAL A C 1
ATOM 694 O O . VAL A 1 85 ? 1.970 -5.127 -9.500 1.00 96.25 85 VAL A O 1
ATOM 697 N N . VAL A 1 86 ? 3.928 -4.385 -8.684 1.00 95.56 86 VAL A N 1
ATOM 698 C CA . VAL A 1 86 ? 4.435 -3.861 -9.961 1.00 95.56 86 VAL A CA 1
ATOM 699 C C . VAL A 1 86 ? 5.863 -4.332 -10.195 1.00 95.56 86 VAL A C 1
ATOM 701 O O . VAL A 1 86 ? 6.648 -4.443 -9.248 1.00 95.56 86 VAL A O 1
ATOM 704 N N . ALA A 1 87 ? 6.204 -4.581 -11.457 1.00 94.12 87 ALA A N 1
ATOM 705 C CA . ALA A 1 87 ? 7.562 -4.878 -11.903 1.00 94.12 87 ALA A CA 1
ATOM 706 C C . ALA A 1 87 ? 7.761 -4.491 -13.379 1.00 94.12 87 ALA A C 1
ATOM 708 O O . ALA A 1 87 ? 6.806 -4.330 -14.141 1.00 94.12 87 ALA A O 1
ATOM 709 N N . ASP A 1 88 ? 9.024 -4.374 -13.794 1.00 89.38 88 ASP A N 1
ATOM 710 C CA . ASP A 1 88 ? 9.382 -4.183 -15.209 1.00 89.38 88 ASP A CA 1
ATOM 711 C C . ASP A 1 88 ? 9.528 -5.514 -15.968 1.00 89.38 88 ASP A C 1
ATOM 713 O O . ASP A 1 88 ? 9.429 -5.541 -17.195 1.00 89.38 88 ASP A O 1
ATOM 717 N N . VAL A 1 89 ? 9.789 -6.618 -15.256 1.00 87.00 89 VAL A N 1
ATOM 718 C CA . VAL A 1 89 ? 10.018 -7.954 -15.829 1.00 87.00 89 VAL A CA 1
ATOM 719 C C . VAL A 1 89 ? 9.439 -9.021 -14.897 1.00 87.00 89 VAL A C 1
ATOM 721 O O . VAL A 1 89 ? 9.663 -8.975 -13.692 1.00 87.00 89 VAL A O 1
ATOM 724 N N . ASP A 1 90 ? 8.759 -10.011 -15.474 1.00 74.56 90 ASP A N 1
ATOM 725 C CA . ASP A 1 90 ? 7.962 -11.053 -14.794 1.00 74.56 90 ASP A CA 1
ATOM 726 C C . ASP A 1 90 ? 8.772 -12.027 -13.903 1.00 74.56 90 ASP A C 1
ATOM 728 O O . ASP A 1 90 ? 8.216 -12.888 -13.233 1.00 74.56 90 ASP A O 1
ATOM 732 N N . SER A 1 91 ? 10.107 -11.927 -13.887 1.00 69.31 91 SER A N 1
ATOM 733 C CA . SER A 1 91 ? 10.991 -12.907 -13.234 1.00 69.31 91 SER A CA 1
ATOM 734 C C . SER A 1 91 ? 12.087 -12.308 -12.348 1.00 69.31 91 SER A C 1
ATOM 736 O O . SER A 1 91 ? 13.022 -13.024 -11.989 1.00 69.31 91 SER A O 1
ATOM 738 N N . ASP A 1 92 ? 12.044 -11.007 -12.055 1.00 75.44 92 ASP A N 1
ATOM 739 C CA . ASP A 1 92 ? 13.077 -10.338 -11.255 1.00 75.44 92 ASP A CA 1
ATOM 740 C C . ASP A 1 92 ? 12.512 -9.907 -9.894 1.00 75.44 92 ASP A C 1
ATOM 742 O O . ASP A 1 92 ? 12.021 -8.792 -9.726 1.00 75.44 92 ASP A O 1
ATOM 746 N N . GLU A 1 93 ? 12.580 -10.818 -8.916 1.00 70.19 93 GLU A N 1
ATOM 747 C CA . GLU A 1 93 ? 12.146 -10.571 -7.531 1.00 70.19 93 GLU A CA 1
ATOM 748 C C . GLU A 1 93 ? 12.918 -9.421 -6.858 1.00 70.19 93 GLU A C 1
ATOM 750 O O . GLU A 1 93 ? 12.411 -8.800 -5.927 1.00 70.19 93 GLU A O 1
ATOM 755 N N . ASP A 1 94 ? 14.128 -9.095 -7.333 1.00 74.81 94 ASP A N 1
ATOM 756 C CA . ASP A 1 94 ? 14.910 -7.963 -6.822 1.00 74.81 94 ASP A CA 1
ATOM 757 C C . ASP A 1 94 ? 14.432 -6.611 -7.404 1.00 74.81 94 ASP A C 1
ATOM 759 O O . ASP A 1 94 ? 14.880 -5.549 -6.952 1.00 74.81 94 ASP A O 1
ATOM 763 N N . ARG A 1 95 ? 13.539 -6.631 -8.408 1.00 81.38 95 ARG A N 1
ATOM 764 C CA . ARG A 1 95 ? 12.999 -5.461 -9.129 1.00 81.38 95 ARG A CA 1
ATOM 765 C C . ARG A 1 95 ? 11.471 -5.442 -9.190 1.00 81.38 95 ARG A C 1
ATOM 767 O O . ARG A 1 95 ? 10.895 -4.887 -10.129 1.00 81.38 95 ARG A O 1
ATOM 774 N N . CYS A 1 96 ? 10.818 -6.030 -8.198 1.00 91.12 96 CYS A N 1
ATOM 775 C CA . CYS A 1 96 ? 9.389 -5.865 -7.981 1.00 91.12 96 CYS A CA 1
ATOM 776 C C . CYS A 1 96 ? 9.152 -5.069 -6.698 1.00 91.12 96 CYS A C 1
ATOM 778 O O . CYS A 1 96 ? 9.910 -5.170 -5.738 1.00 91.12 96 CYS A O 1
ATOM 780 N N . ILE A 1 97 ? 8.085 -4.276 -6.655 1.00 94.56 97 ILE A N 1
ATOM 781 C CA . ILE A 1 97 ? 7.629 -3.665 -5.404 1.00 94.56 97 ILE A CA 1
ATOM 782 C C . ILE A 1 97 ? 6.193 -4.059 -5.136 1.00 94.56 97 ILE A C 1
ATOM 784 O O . ILE A 1 97 ? 5.361 -4.149 -6.039 1.00 94.56 97 ILE A O 1
ATOM 788 N N . THR A 1 98 ? 5.912 -4.261 -3.856 1.00 95.44 98 THR A N 1
ATOM 789 C CA . THR A 1 98 ? 4.572 -4.551 -3.365 1.00 95.44 98 THR A CA 1
ATOM 790 C C . THR A 1 98 ? 4.154 -3.483 -2.375 1.00 95.44 98 THR A C 1
ATOM 792 O O . THR A 1 98 ? 4.957 -3.095 -1.522 1.00 95.44 98 THR A O 1
ATOM 795 N N . PHE A 1 99 ? 2.908 -3.040 -2.449 1.00 96.44 99 PHE A N 1
ATOM 796 C CA . PHE A 1 99 ? 2.366 -2.034 -1.541 1.00 96.44 99 PHE A CA 1
ATOM 797 C C . PHE A 1 99 ? 0.854 -2.172 -1.404 1.00 96.44 99 PHE A C 1
ATOM 799 O O . PHE A 1 99 ? 0.200 -2.778 -2.248 1.00 96.44 99 PHE A O 1
ATOM 806 N N . ASN A 1 100 ? 0.296 -1.609 -0.333 1.00 96.44 100 ASN A N 1
ATOM 807 C CA . ASN A 1 100 ? -1.148 -1.441 -0.217 1.00 96.44 100 ASN A CA 1
ATOM 808 C C . ASN A 1 100 ? -1.497 -0.024 -0.666 1.00 96.44 100 ASN A C 1
ATOM 810 O O . ASN A 1 100 ? -1.017 0.945 -0.078 1.00 96.44 100 ASN A O 1
ATOM 814 N N . LEU A 1 101 ? -2.289 0.092 -1.725 1.00 96.50 101 LEU A N 1
ATOM 815 C CA . LEU A 1 101 ? -2.818 1.363 -2.184 1.00 96.50 101 LEU A CA 1
ATOM 816 C C . LEU A 1 101 ? -4.136 1.619 -1.470 1.00 96.50 101 LEU A C 1
ATOM 818 O O . LEU A 1 101 ? -5.075 0.844 -1.629 1.00 96.50 101 LEU A O 1
ATOM 822 N N . VAL A 1 102 ? -4.212 2.712 -0.721 1.00 94.94 102 VAL A N 1
ATOM 823 C CA . VAL A 1 102 ? -5.436 3.144 -0.048 1.00 94.94 102 VAL A CA 1
ATOM 824 C C . VAL A 1 102 ? -5.718 4.576 -0.468 1.00 94.94 102 VAL A C 1
ATOM 826 O O . VAL A 1 102 ? -4.853 5.444 -0.364 1.00 94.94 102 VAL A O 1
ATOM 829 N N . LEU A 1 103 ? -6.915 4.819 -1.001 1.00 92.19 103 LEU A N 1
ATOM 830 C CA . LEU A 1 103 ? -7.259 6.123 -1.562 1.00 92.19 103 LEU A CA 1
ATOM 831 C C . LEU A 1 103 ? -7.140 7.226 -0.499 1.00 92.19 103 LEU A C 1
ATOM 833 O O . LEU A 1 103 ? -7.803 7.150 0.534 1.00 92.19 103 LEU A O 1
ATOM 837 N N . GLY A 1 104 ? -6.347 8.261 -0.790 1.00 89.00 104 GLY A N 1
ATOM 838 C CA . GLY A 1 104 ? -6.142 9.404 0.110 1.00 89.00 104 GLY A CA 1
ATOM 839 C C . GLY A 1 104 ? -5.022 9.225 1.129 1.00 89.00 104 GLY A C 1
ATOM 840 O O . GLY A 1 104 ? -4.607 10.210 1.731 1.00 89.00 104 GLY A O 1
ATOM 841 N N . GLU A 1 105 ? -4.497 8.012 1.282 1.00 93.38 105 GLU A N 1
ATOM 842 C CA . GLU A 1 105 ? -3.499 7.700 2.299 1.00 93.38 105 GLU A CA 1
ATOM 843 C C . GLU A 1 105 ? -2.081 7.661 1.719 1.00 93.38 105 GLU A C 1
ATOM 845 O O . GLU A 1 105 ? -1.867 7.545 0.507 1.00 93.38 105 GLU A O 1
ATOM 850 N N . GLU A 1 106 ? -1.106 7.746 2.622 1.00 93.44 106 GLU A N 1
ATOM 851 C CA . GLU A 1 106 ? 0.305 7.491 2.346 1.00 93.44 106 GLU A CA 1
ATOM 852 C C . GLU A 1 106 ? 0.520 6.034 1.897 1.00 93.44 106 GLU A C 1
ATOM 854 O O . GLU A 1 106 ? -0.047 5.096 2.463 1.00 93.44 106 GLU A O 1
ATOM 859 N N . ILE A 1 107 ? 1.377 5.830 0.895 1.00 94.75 107 ILE A N 1
ATOM 860 C CA . ILE A 1 107 ? 1.789 4.502 0.437 1.00 94.75 107 ILE A CA 1
ATOM 861 C C . ILE A 1 107 ? 3.153 4.184 1.042 1.00 94.75 107 ILE A C 1
ATOM 863 O O . ILE A 1 107 ? 4.139 4.879 0.790 1.00 94.75 107 ILE A O 1
ATOM 867 N N . LEU A 1 108 ? 3.229 3.084 1.787 1.00 94.44 108 LEU A N 1
ATOM 868 C CA . LEU A 1 108 ? 4.483 2.565 2.325 1.00 94.44 108 LEU A CA 1
ATOM 869 C C . LEU A 1 108 ? 5.005 1.420 1.455 1.00 94.44 108 LEU A C 1
ATOM 871 O O . LEU A 1 108 ? 4.351 0.388 1.305 1.00 94.44 108 LEU A O 1
ATOM 875 N N . ILE A 1 109 ? 6.220 1.581 0.930 1.00 94.69 109 ILE A N 1
ATOM 876 C CA . ILE A 1 109 ? 6.924 0.559 0.148 1.00 94.69 109 ILE A CA 1
ATOM 877 C C . ILE A 1 109 ? 8.126 0.091 0.958 1.00 94.69 109 ILE A C 1
ATOM 879 O O . ILE A 1 109 ? 9.039 0.866 1.242 1.00 94.69 109 ILE A O 1
ATOM 883 N N . SER A 1 110 ? 8.116 -1.181 1.352 1.00 92.44 110 SER A N 1
ATOM 884 C CA . SER A 1 110 ? 9.178 -1.789 2.158 1.00 92.44 110 SER A CA 1
ATOM 885 C C . SER A 1 110 ? 10.080 -2.677 1.310 1.00 92.44 110 SER A C 1
ATOM 887 O O . SER A 1 110 ? 9.604 -3.470 0.505 1.00 92.44 110 SER A O 1
ATOM 889 N N . TYR A 1 111 ? 11.388 -2.588 1.550 1.00 92.44 111 TYR A N 1
ATOM 890 C CA . TYR A 1 111 ? 12.405 -3.360 0.840 1.00 92.44 111 TYR A CA 1
ATOM 891 C C . TYR A 1 111 ? 13.042 -4.404 1.751 1.00 92.44 111 TYR A C 1
ATOM 893 O O . TYR A 1 111 ? 13.356 -4.132 2.916 1.00 92.44 111 TYR A O 1
ATOM 901 N N . ALA A 1 112 ? 13.296 -5.583 1.186 1.00 92.06 112 ALA A N 1
ATOM 902 C CA . ALA A 1 112 ? 13.903 -6.712 1.890 1.00 92.06 112 ALA A CA 1
ATOM 903 C C . ALA A 1 112 ? 15.347 -6.428 2.342 1.00 92.06 112 ALA A C 1
ATOM 905 O O . ALA A 1 112 ? 15.780 -6.883 3.399 1.00 92.06 112 ALA A O 1
ATOM 906 N N . ASN A 1 113 ? 16.107 -5.678 1.541 1.00 91.44 113 ASN A N 1
ATOM 907 C CA . ASN A 1 113 ? 17.495 -5.310 1.810 1.00 91.44 113 ASN A CA 1
ATOM 908 C C . ASN A 1 113 ? 17.884 -4.048 1.006 1.00 91.44 113 ASN A C 1
ATOM 910 O O . ASN A 1 113 ? 17.084 -3.534 0.226 1.00 91.44 113 ASN A O 1
ATOM 914 N N . ALA A 1 114 ? 19.099 -3.531 1.222 1.00 92.44 114 ALA A N 1
ATOM 915 C CA . ALA A 1 114 ? 19.546 -2.269 0.623 1.00 92.44 114 ALA A CA 1
ATOM 916 C C . ALA A 1 114 ? 19.687 -2.371 -0.902 1.00 92.44 114 ALA A C 1
ATOM 918 O O . ALA A 1 114 ? 19.364 -1.431 -1.617 1.00 92.44 114 ALA A O 1
ATOM 919 N N . ARG A 1 115 ? 20.096 -3.544 -1.401 1.00 92.00 115 ARG A N 1
ATOM 920 C CA . ARG A 1 115 ? 20.178 -3.820 -2.837 1.00 92.00 115 ARG A CA 1
ATOM 921 C C . ARG A 1 115 ? 18.792 -3.802 -3.481 1.00 92.00 115 ARG A C 1
ATOM 923 O O . ARG A 1 115 ? 18.633 -3.199 -4.532 1.00 92.00 115 ARG A O 1
ATOM 930 N N . HIS A 1 116 ? 17.793 -4.413 -2.845 1.00 92.19 116 HIS A N 1
ATOM 931 C CA . HIS A 1 116 ? 16.409 -4.357 -3.312 1.00 92.19 116 HIS A CA 1
ATOM 932 C C . HIS A 1 116 ? 15.911 -2.898 -3.344 1.00 92.19 116 HIS A C 1
ATOM 934 O O . HIS A 1 116 ? 15.357 -2.470 -4.352 1.00 92.19 116 HIS A O 1
ATOM 940 N N . GLN A 1 117 ? 16.186 -2.092 -2.311 1.00 93.12 117 GLN A N 1
ATOM 941 C CA . GLN A 1 117 ? 15.855 -0.660 -2.330 1.00 93.12 117 GLN A CA 1
ATOM 942 C C . GLN A 1 117 ? 16.509 0.069 -3.509 1.00 93.12 117 GLN A C 1
ATOM 944 O O . GLN A 1 117 ? 15.820 0.765 -4.253 1.00 93.12 117 GLN A O 1
ATOM 949 N N . GLU A 1 118 ? 17.817 -0.093 -3.702 1.00 92.50 118 GLU A N 1
ATOM 950 C CA . GLU A 1 118 ? 18.561 0.558 -4.784 1.00 92.50 118 GLU A CA 1
ATOM 951 C C . GLU A 1 118 ? 17.996 0.180 -6.162 1.00 92.50 118 GLU A C 1
ATOM 953 O O . GLU A 1 118 ? 17.683 1.055 -6.971 1.00 92.50 118 GLU A O 1
ATOM 958 N N . LEU A 1 119 ? 17.784 -1.117 -6.399 1.00 91.81 119 LEU A N 1
ATOM 959 C CA . LEU A 1 119 ? 17.279 -1.639 -7.668 1.00 91.81 119 LEU A CA 1
ATOM 960 C C . LEU A 1 119 ? 15.821 -1.250 -7.941 1.00 91.81 119 LEU A C 1
ATOM 962 O O . LEU A 1 119 ? 15.467 -1.011 -9.094 1.00 91.81 119 LEU A O 1
ATOM 966 N N . SER A 1 120 ? 14.996 -1.134 -6.900 1.00 93.00 120 SER A N 1
ATOM 967 C CA . SER A 1 120 ? 13.574 -0.790 -7.016 1.00 93.00 120 SER A CA 1
ATOM 968 C C . SER A 1 120 ? 13.271 0.703 -6.881 1.00 93.00 120 SER A C 1
ATOM 970 O O . SER A 1 120 ? 12.128 1.127 -7.069 1.00 93.00 120 SER A O 1
ATOM 972 N N . THR A 1 121 ? 14.267 1.544 -6.595 1.00 93.19 121 THR A N 1
ATOM 973 C CA . THR A 1 121 ? 14.080 3.002 -6.500 1.00 93.19 121 THR A CA 1
ATOM 974 C C . THR A 1 121 ? 13.535 3.618 -7.798 1.00 93.19 121 THR A C 1
ATOM 976 O O . THR A 1 121 ? 12.592 4.408 -7.710 1.00 93.19 121 THR A O 1
ATOM 979 N N . PRO A 1 122 ? 14.027 3.267 -9.006 1.00 93.88 122 PRO A N 1
ATOM 980 C CA . PRO A 1 122 ? 13.453 3.777 -10.254 1.00 93.88 122 PRO A CA 1
ATOM 981 C C . PRO A 1 122 ? 11.970 3.420 -10.423 1.00 93.88 122 PRO A C 1
ATOM 983 O O . PRO A 1 122 ? 11.169 4.274 -10.806 1.00 93.88 122 PRO A O 1
ATOM 986 N N . LEU A 1 123 ? 11.597 2.186 -10.073 1.00 94.25 123 LEU A N 1
ATOM 987 C CA . LEU A 1 123 ? 10.218 1.698 -10.126 1.00 94.25 123 LEU A CA 1
ATOM 988 C C . LEU A 1 123 ? 9.320 2.459 -9.139 1.00 94.25 123 LEU A C 1
ATOM 990 O O . LEU A 1 123 ? 8.242 2.929 -9.492 1.00 94.25 123 LEU A O 1
ATOM 994 N N . THR A 1 124 ? 9.826 2.683 -7.927 1.00 95.12 124 THR A N 1
ATOM 995 C CA . THR A 1 124 ? 9.151 3.441 -6.863 1.00 95.12 124 THR A CA 1
ATOM 996 C C . THR A 1 124 ? 8.885 4.894 -7.286 1.00 95.12 124 THR A C 1
ATOM 998 O O . THR A 1 124 ? 7.786 5.410 -7.087 1.00 95.12 124 THR A O 1
ATOM 1001 N N . LYS A 1 125 ? 9.860 5.551 -7.933 1.00 95.81 125 LYS A N 1
ATOM 1002 C CA . LYS A 1 125 ? 9.708 6.913 -8.479 1.00 95.81 125 LYS A CA 1
ATOM 1003 C C . LYS A 1 125 ? 8.639 6.984 -9.571 1.00 95.81 125 LYS A C 1
ATOM 1005 O O . LYS A 1 125 ? 7.866 7.941 -9.603 1.00 95.81 125 LYS A O 1
ATOM 1010 N N . ARG A 1 126 ? 8.574 5.976 -10.446 1.00 95.38 126 ARG A N 1
ATOM 1011 C CA . ARG A 1 126 ? 7.535 5.882 -11.482 1.00 95.38 126 ARG A CA 1
ATOM 1012 C C . ARG A 1 126 ? 6.153 5.704 -10.868 1.00 95.38 126 ARG A C 1
ATOM 1014 O O . ARG A 1 126 ? 5.268 6.469 -11.219 1.00 95.38 126 ARG A O 1
ATOM 1021 N N . VAL A 1 127 ? 5.989 4.804 -9.892 1.00 96.06 127 VAL A N 1
ATOM 1022 C CA . VAL A 1 127 ? 4.711 4.643 -9.168 1.00 96.06 127 VAL A CA 1
ATOM 1023 C C . VAL A 1 127 ? 4.250 5.969 -8.574 1.00 96.06 127 VAL A C 1
ATOM 1025 O O . VAL A 1 127 ? 3.102 6.358 -8.778 1.00 96.06 127 VAL A O 1
ATOM 1028 N N . ALA A 1 128 ? 5.150 6.692 -7.901 1.00 95.25 128 ALA A N 1
ATOM 1029 C CA . ALA A 1 128 ? 4.830 7.997 -7.336 1.00 95.25 128 ALA A CA 1
ATOM 1030 C C . ALA A 1 128 ? 4.305 8.961 -8.415 1.00 95.25 128 ALA A C 1
ATOM 1032 O O . ALA A 1 128 ? 3.209 9.502 -8.285 1.00 95.25 128 ALA A O 1
ATOM 1033 N N . SER A 1 129 ? 5.030 9.094 -9.530 1.00 94.31 129 SER A N 1
ATOM 1034 C CA . SER A 1 129 ? 4.622 9.948 -10.650 1.00 94.31 129 SER A CA 1
ATOM 1035 C C . SER A 1 129 ? 3.274 9.538 -11.256 1.00 94.31 129 SER A C 1
ATOM 1037 O O . SER A 1 129 ? 2.433 10.400 -11.502 1.00 94.31 129 SER A O 1
ATOM 1039 N N . THR A 1 130 ? 3.046 8.243 -11.487 1.00 94.88 130 THR A N 1
ATOM 1040 C CA . THR A 1 130 ? 1.818 7.707 -12.103 1.00 94.88 130 THR A CA 1
ATOM 1041 C C . THR A 1 130 ? 0.582 7.971 -11.250 1.00 94.88 130 THR A C 1
ATOM 1043 O O . THR A 1 130 ? -0.497 8.270 -11.769 1.00 94.88 130 THR A O 1
ATOM 1046 N N . LEU A 1 131 ? 0.739 7.900 -9.928 1.00 94.06 131 LEU A N 1
ATOM 1047 C CA . LEU A 1 131 ? -0.353 8.083 -8.979 1.00 94.06 131 LEU A CA 1
ATOM 1048 C C . LEU A 1 131 ? -0.557 9.544 -8.551 1.00 94.06 131 LEU A C 1
ATOM 1050 O O . LEU A 1 131 ? -1.554 9.842 -7.897 1.00 94.06 131 LEU A O 1
ATOM 1054 N N . GLY A 1 132 ? 0.348 10.460 -8.911 1.00 92.88 132 GLY A N 1
ATOM 1055 C CA . GLY A 1 132 ? 0.310 11.849 -8.438 1.00 92.88 132 GLY A CA 1
ATOM 1056 C C . GLY A 1 132 ? 0.806 12.012 -6.997 1.00 92.88 132 GLY A C 1
ATOM 1057 O O . GLY A 1 132 ? 0.342 12.885 -6.263 1.00 92.88 132 GLY A O 1
ATOM 1058 N N . TYR A 1 133 ? 1.739 11.163 -6.582 1.00 94.00 133 TYR A N 1
ATOM 1059 C CA . TYR A 1 133 ? 2.372 11.158 -5.270 1.00 94.00 133 TYR A CA 1
ATOM 1060 C C . TYR A 1 133 ? 3.799 11.712 -5.359 1.00 94.00 133 TYR A C 1
ATOM 1062 O O . TYR A 1 133 ? 4.441 11.680 -6.410 1.00 94.00 133 TYR A O 1
ATOM 1070 N N . HIS A 1 134 ? 4.323 12.174 -4.230 1.00 93.19 134 HIS A N 1
ATOM 1071 C CA . HIS A 1 134 ? 5.734 12.503 -4.054 1.00 93.19 134 HIS A CA 1
ATOM 1072 C C . HIS A 1 134 ? 6.349 11.579 -3.006 1.00 93.19 134 HIS A C 1
ATOM 1074 O O . HIS A 1 134 ? 5.647 11.051 -2.154 1.00 93.19 134 HIS A O 1
ATOM 1080 N N . GLY A 1 135 ? 7.658 11.359 -3.071 1.00 87.50 135 GLY A N 1
ATOM 1081 C CA . GLY A 1 135 ? 8.374 10.540 -2.099 1.00 87.50 135 GLY A CA 1
ATOM 1082 C C . GLY A 1 135 ? 9.741 11.128 -1.802 1.00 87.50 135 GLY A C 1
ATOM 1083 O O . GLY A 1 135 ? 10.310 11.838 -2.635 1.00 87.50 135 GLY A O 1
ATOM 1084 N N . ASN A 1 136 ? 10.260 10.837 -0.611 1.00 84.38 136 ASN A N 1
ATOM 1085 C CA . ASN A 1 136 ? 11.651 11.122 -0.286 1.00 84.38 136 ASN A CA 1
ATOM 1086 C C . ASN A 1 136 ? 12.508 9.920 -0.701 1.00 84.38 136 ASN A C 1
ATOM 1088 O O . ASN A 1 136 ? 12.330 8.829 -0.163 1.00 84.38 136 ASN A O 1
ATOM 1092 N N . PHE A 1 137 ? 13.387 10.122 -1.681 1.00 82.94 137 PHE A N 1
ATOM 1093 C CA . PHE A 1 137 ? 14.219 9.075 -2.285 1.00 82.94 137 PHE A CA 1
ATOM 1094 C C . PHE A 1 137 ? 15.721 9.307 -2.059 1.00 82.94 137 PHE A C 1
ATOM 1096 O O . PHE A 1 137 ? 16.526 8.683 -2.757 1.00 82.94 137 PHE A O 1
ATOM 1103 N N . ASP A 1 138 ? 16.068 10.244 -1.169 1.00 65.50 138 ASP A N 1
ATOM 1104 C CA . ASP A 1 138 ? 17.442 10.650 -0.849 1.00 65.50 138 ASP A CA 1
ATOM 1105 C C . ASP A 1 138 ? 18.048 9.838 0.309 1.00 65.50 138 ASP A C 1
ATOM 1107 O O . ASP A 1 138 ? 17.306 9.468 1.253 1.00 65.50 138 ASP A O 1
#

pLDDT: mean 90.68, std 7.25, range [65.5, 97.81]

Sequence (138 aa):
MSHSLTPTDTTPLAPLDDMLERLREEFPVFESDRERGEDIIGDMIAHWLKMKRTWESWSKPGDTTELSELITHWQNHRGNAAYCVVADVDSDEDRCITFNLVLGEEILISYANARHQELSTPLTKRVASTLGYHGNFD